Protein AF-A0A2N5EH40-F1 (afdb_monomer_lite)

Radius of gyration: 16.33 Å; chains: 1; bounding box: 36×22×42 Å

Organism: NCBI:txid2060066

Secondary structure (DSSP, 8-state):
------S-EEPPPSSS-TTSEEE-TTS-SSS-EEE--S---EEEEETTTEEEEE-TTS-EEEESSTTSPPEE--

Foldseek 3Di:
DDQDFPPFFDFDDPDPPPPFWDFDPPDDDGRRITGRPADDWDWDADPQQWIWIAHRVRWIWIAHHPPGDIDTDD

Sequence (74 aa):
YFLKWNGVYKEMPDTDQGSDLRCFSDMPSPKNCIDKEGIMLSIARFGGGKIKIETRHGNTYLQLSERSELKRIK

InterPro domains:
  IPR010351 Protein of unknown function DUF943 [PF06092] (6-74)

Structure (mmCIF, N/CA/C/O backbone):
data_AF-A0A2N5EH40-F1
#
_entry.id   AF-A0A2N5EH40-F1
#
loop_
_atom_site.group_PDB
_atom_site.id
_atom_site.type_symbol
_atom_site.label_atom_id
_atom_site.label_alt_id
_atom_site.label_comp_id
_atom_site.label_asym_id
_atom_site.label_entity_id
_atom_site.label_seq_id
_atom_site.pdbx_PDB_ins_code
_atom_site.Cartn_x
_atom_site.Cartn_y
_atom_site.Cartn_z
_atom_site.occupancy
_atom_site.B_iso_or_equiv
_atom_site.auth_seq_id
_atom_site.auth_comp_id
_atom_site.auth_asym_id
_atom_site.auth_atom_id
_atom_site.pdbx_PDB_model_num
ATOM 1 N N . TYR A 1 1 ? 10.503 10.603 7.522 1.00 46.09 1 TYR A N 1
ATOM 2 C CA . TYR A 1 1 ? 10.371 9.319 6.807 1.00 46.09 1 TYR A CA 1
ATOM 3 C C . TYR A 1 1 ? 10.775 9.521 5.365 1.00 46.09 1 TYR A C 1
ATOM 5 O O . TYR A 1 1 ? 10.097 10.258 4.664 1.00 46.09 1 TYR A O 1
ATOM 13 N N . PHE A 1 2 ? 11.890 8.935 4.940 1.00 44.38 2 PHE A N 1
ATOM 14 C CA . PHE A 1 2 ? 12.334 9.028 3.551 1.00 44.38 2 PHE A CA 1
ATOM 15 C C . PHE A 1 2 ? 11.586 7.981 2.717 1.00 44.38 2 PHE A C 1
ATOM 17 O O . PHE A 1 2 ? 11.380 6.850 3.167 1.00 44.38 2 PHE A O 1
ATOM 24 N N . LEU A 1 3 ? 11.096 8.381 1.544 1.00 50.38 3 LEU A N 1
ATOM 25 C CA . LEU A 1 3 ? 10.691 7.434 0.509 1.00 50.38 3 LEU A CA 1
ATOM 26 C C . LEU A 1 3 ? 11.985 6.776 0.029 1.00 50.38 3 LEU A C 1
ATOM 28 O O . LEU A 1 3 ? 12.875 7.472 -0.457 1.00 50.38 3 LEU A O 1
ATOM 32 N N . LYS A 1 4 ? 12.138 5.471 0.259 1.00 54.97 4 LYS A N 1
ATOM 33 C CA . LYS A 1 4 ? 13.327 4.743 -0.178 1.00 54.97 4 LYS A CA 1
ATOM 34 C C . LYS A 1 4 ? 13.027 4.156 -1.547 1.00 54.97 4 LYS A C 1
ATOM 36 O O . LYS A 1 4 ? 12.175 3.285 -1.670 1.00 54.97 4 LYS A O 1
ATOM 41 N N . TRP A 1 5 ? 13.709 4.658 -2.568 1.00 62.50 5 TRP A N 1
ATOM 42 C CA . TRP A 1 5 ? 13.684 4.025 -3.877 1.00 62.50 5 TRP A CA 1
ATOM 43 C C . TRP A 1 5 ? 14.442 2.698 -3.800 1.00 62.50 5 TRP A C 1
ATOM 45 O O . TRP A 1 5 ? 15.568 2.648 -3.304 1.00 62.50 5 TRP A O 1
ATOM 55 N N . ASN A 1 6 ? 13.812 1.625 -4.270 1.00 63.81 6 ASN A N 1
ATOM 56 C CA . ASN A 1 6 ? 14.360 0.268 -4.237 1.00 63.81 6 ASN A CA 1
ATOM 57 C C . ASN A 1 6 ? 15.066 -0.134 -5.545 1.00 63.81 6 ASN A C 1
ATOM 59 O O . ASN A 1 6 ? 15.417 -1.297 -5.716 1.00 63.81 6 ASN A O 1
ATOM 63 N N . GLY A 1 7 ? 15.276 0.809 -6.468 1.00 69.62 7 GLY A N 1
ATOM 64 C CA . GLY A 1 7 ? 15.961 0.548 -7.735 1.00 69.62 7 GLY A CA 1
ATOM 65 C C . GLY A 1 7 ? 15.045 0.166 -8.900 1.00 69.62 7 GLY A C 1
ATOM 66 O O . GLY A 1 7 ? 15.533 0.037 -10.019 1.00 69.62 7 GLY A O 1
ATOM 67 N N . VAL A 1 8 ? 13.738 -0.023 -8.674 1.00 70.31 8 VAL A N 1
ATOM 68 C CA . VAL A 1 8 ? 12.844 -0.642 -9.666 1.00 70.31 8 VAL A CA 1
ATOM 69 C C . VAL A 1 8 ? 11.610 0.219 -9.933 1.00 70.31 8 VAL A C 1
ATOM 71 O O . VAL A 1 8 ? 10.874 0.582 -9.016 1.00 70.31 8 VAL A O 1
ATOM 74 N N . TYR A 1 9 ? 11.364 0.513 -11.212 1.00 76.06 9 TYR A N 1
ATOM 75 C CA . TYR A 1 9 ? 10.113 1.111 -11.680 1.00 76.06 9 TYR A CA 1
ATOM 76 C C . TYR A 1 9 ? 9.048 0.037 -11.923 1.00 76.06 9 TYR A C 1
ATOM 78 O O . TYR A 1 9 ? 9.355 -1.060 -12.396 1.00 76.06 9 TYR A O 1
ATOM 86 N N . LYS A 1 10 ? 7.792 0.367 -11.622 1.00 70.25 10 LYS A N 1
ATOM 87 C CA . LYS A 1 10 ? 6.628 -0.514 -11.748 1.00 70.25 10 LYS A CA 1
ATOM 88 C C . LYS A 1 10 ? 5.628 0.027 -12.764 1.00 70.25 10 LYS A C 1
ATOM 90 O O . LYS A 1 10 ? 5.543 1.235 -12.983 1.00 70.25 10 LYS A O 1
ATOM 95 N N . GLU A 1 11 ? 4.894 -0.904 -13.362 1.00 71.75 11 GLU A N 1
ATOM 96 C CA . GLU A 1 11 ? 3.752 -0.625 -14.227 1.00 71.75 11 GLU A CA 1
ATOM 97 C C . GLU A 1 11 ? 2.566 -0.093 -13.413 1.00 71.75 11 GLU A C 1
ATOM 99 O O . GLU A 1 11 ? 2.341 -0.536 -12.282 1.00 71.75 11 GLU A O 1
ATOM 104 N N . MET A 1 12 ? 1.841 0.884 -13.964 1.00 65.56 12 MET A N 1
ATOM 105 C CA . MET A 1 12 ? 0.611 1.395 -13.354 1.00 65.56 12 MET A CA 1
ATOM 106 C C . MET A 1 12 ? -0.474 0.309 -13.378 1.00 65.56 12 MET A C 1
ATOM 108 O O . MET A 1 12 ? -0.763 -0.206 -14.454 1.00 65.56 12 MET A O 1
ATOM 112 N N . PRO A 1 13 ? -1.087 -0.048 -12.235 1.00 63.22 13 PRO A N 1
ATOM 113 C CA . PRO A 1 13 ? -2.192 -0.997 -12.227 1.00 63.22 13 PRO A CA 1
ATOM 114 C C . PRO A 1 13 ? -3.463 -0.357 -12.805 1.00 63.22 13 PRO A C 1
ATOM 116 O O . PRO A 1 13 ? -3.779 0.78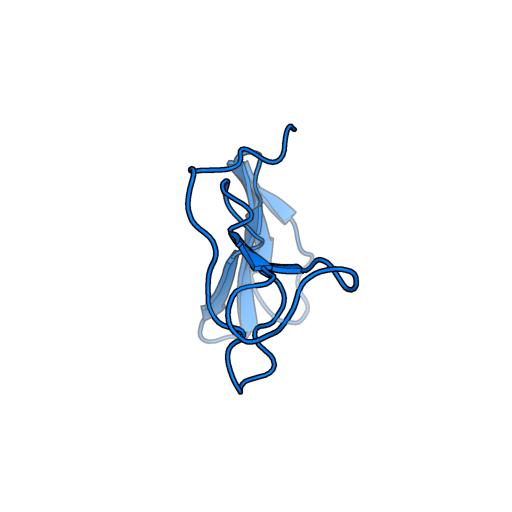8 -12.492 1.00 63.22 13 PRO A O 1
ATOM 119 N N . ASP A 1 14 ? -4.243 -1.132 -13.562 1.00 63.28 14 ASP A N 1
ATOM 120 C CA . ASP A 1 14 ? -5.526 -0.709 -14.158 1.00 63.28 14 ASP A CA 1
ATOM 121 C C . ASP A 1 14 ? -6.661 -0.516 -13.127 1.00 63.28 14 ASP A C 1
ATOM 123 O O . ASP A 1 14 ? -7.799 -0.199 -13.473 1.00 63.28 14 ASP A O 1
ATOM 127 N N . THR A 1 15 ? -6.374 -0.735 -11.840 1.00 55.47 15 THR A N 1
ATOM 128 C CA . THR A 1 15 ? -7.333 -0.657 -10.732 1.00 55.47 15 THR A CA 1
ATOM 129 C C . THR A 1 15 ? -6.949 0.446 -9.748 1.00 55.47 15 THR A C 1
ATOM 131 O O . THR A 1 15 ? -5.779 0.557 -9.386 1.00 55.47 15 THR A O 1
ATOM 134 N N . ASP A 1 16 ? -7.944 1.177 -9.232 1.00 49.31 16 ASP A N 1
ATOM 135 C CA . ASP A 1 16 ? -7.840 2.365 -8.354 1.00 49.31 16 ASP A CA 1
ATOM 136 C C . ASP A 1 16 ? -7.187 2.132 -6.967 1.00 49.31 16 ASP A C 1
ATOM 138 O O . ASP A 1 16 ? -7.214 2.986 -6.086 1.00 49.31 16 ASP A O 1
ATOM 142 N N . GLN A 1 17 ? -6.504 1.005 -6.747 1.00 50.38 17 GLN A N 1
ATOM 143 C CA . GLN A 1 17 ? -5.631 0.804 -5.581 1.00 50.38 17 GLN A CA 1
ATOM 144 C C . GLN A 1 17 ? -4.320 1.624 -5.680 1.00 50.38 17 GLN A C 1
ATOM 146 O O . GLN A 1 17 ? -3.284 1.245 -5.137 1.00 50.38 17 GLN A O 1
ATOM 151 N N . GLY A 1 18 ? -4.363 2.790 -6.340 1.00 50.78 18 GLY A N 1
ATOM 152 C CA . GLY A 1 18 ? -3.254 3.700 -6.654 1.00 50.78 18 GLY A CA 1
ATOM 153 C C . GLY A 1 18 ? -2.664 4.464 -5.462 1.00 50.78 18 GLY A C 1
ATOM 154 O O . GLY A 1 18 ? -2.016 5.496 -5.631 1.00 50.78 18 GLY A O 1
ATOM 155 N N . SER A 1 19 ? -2.855 3.975 -4.241 1.00 57.78 19 SER A N 1
ATOM 156 C CA . SER A 1 19 ? -2.293 4.591 -3.040 1.00 57.78 19 SER A CA 1
ATOM 157 C C . SER A 1 19 ? -0.780 4.368 -2.955 1.00 57.78 19 SER A C 1
ATOM 159 O O . SER A 1 19 ? -0.045 5.283 -2.565 1.00 57.78 19 SER A O 1
ATOM 161 N N . ASP A 1 20 ? -0.287 3.206 -3.394 1.00 62.72 20 ASP A N 1
ATOM 162 C CA . ASP A 1 20 ? 1.029 2.734 -2.947 1.00 62.72 20 ASP A CA 1
ATOM 163 C C . ASP A 1 20 ? 2.198 3.072 -3.874 1.00 62.72 20 ASP A C 1
ATOM 165 O O . ASP A 1 20 ? 3.366 2.884 -3.533 1.00 62.72 20 ASP A O 1
ATOM 169 N N . LEU A 1 21 ? 1.894 3.692 -5.012 1.00 71.31 21 LEU A N 1
ATOM 170 C CA . LEU A 1 21 ? 2.886 4.128 -5.982 1.00 71.31 21 LEU A CA 1
ATOM 171 C C . LEU A 1 21 ? 3.047 5.653 -5.986 1.00 71.31 21 LEU A C 1
ATOM 173 O O . LEU A 1 21 ? 2.110 6.420 -5.741 1.00 71.31 21 LEU A O 1
ATOM 177 N N . ARG A 1 22 ? 4.268 6.125 -6.243 1.00 74.38 22 ARG A N 1
ATOM 178 C CA . ARG A 1 22 ? 4.553 7.518 -6.616 1.00 74.38 22 ARG A CA 1
ATOM 179 C C . ARG A 1 22 ? 4.926 7.539 -8.093 1.00 74.38 22 ARG A C 1
ATOM 181 O O . ARG A 1 22 ? 5.924 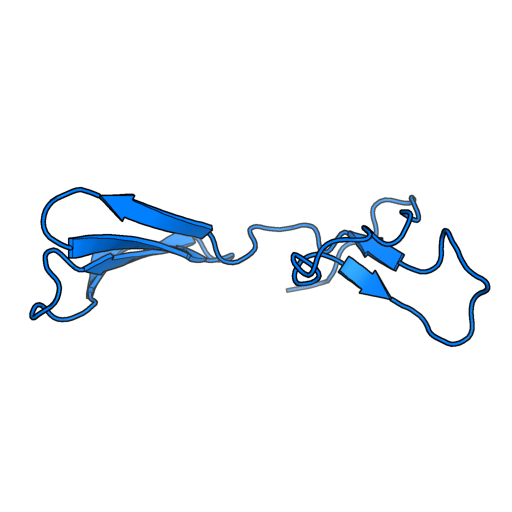6.932 -8.462 1.00 74.38 22 ARG A O 1
ATOM 188 N N . CYS A 1 23 ? 4.143 8.243 -8.902 1.00 76.75 23 CYS A N 1
ATOM 189 C CA . CYS A 1 23 ? 4.347 8.344 -10.345 1.00 76.75 23 CYS A CA 1
ATOM 190 C C . CYS A 1 23 ? 4.961 9.688 -10.748 1.00 76.75 23 CYS A C 1
ATOM 192 O O . CYS A 1 23 ? 4.762 10.698 -10.064 1.00 76.75 23 CYS A O 1
ATOM 194 N N . PHE A 1 24 ? 5.694 9.678 -11.859 1.00 79.69 24 PHE A N 1
ATOM 195 C CA . PHE A 1 24 ? 6.379 10.830 -12.439 1.00 79.69 24 PHE A CA 1
ATOM 196 C C . PHE A 1 24 ? 5.802 11.099 -13.833 1.00 79.69 24 PHE A C 1
ATOM 198 O O . PHE A 1 24 ? 5.784 10.216 -14.691 1.00 79.69 24 PHE A O 1
ATOM 205 N N . SER A 1 25 ? 5.238 12.293 -14.028 1.00 81.00 25 SER A N 1
ATOM 206 C CA . SER A 1 25 ? 4.503 12.671 -15.247 1.00 81.00 25 SER A CA 1
ATOM 207 C C . SER A 1 25 ? 5.410 12.992 -16.433 1.00 81.00 25 SER A C 1
ATOM 209 O O . SER A 1 25 ? 4.959 13.020 -17.570 1.00 81.00 25 SER A O 1
ATOM 211 N N . ASP A 1 26 ? 6.678 13.266 -16.160 1.00 85.19 26 ASP A N 1
ATOM 212 C CA . ASP A 1 26 ? 7.737 13.553 -17.122 1.00 85.19 26 ASP A CA 1
ATOM 213 C C . ASP A 1 26 ? 8.392 12.282 -17.699 1.00 85.19 26 ASP A C 1
ATOM 215 O O . ASP A 1 26 ? 9.224 12.380 -18.599 1.00 85.19 26 ASP A O 1
ATOM 219 N N . MET A 1 27 ? 7.998 11.089 -17.232 1.00 80.62 27 MET A N 1
ATOM 220 C CA . MET A 1 27 ? 8.465 9.801 -17.756 1.00 80.62 27 MET A CA 1
ATOM 221 C C . MET A 1 27 ? 7.399 9.077 -18.595 1.00 80.62 27 MET A C 1
ATOM 223 O O . MET A 1 27 ? 6.2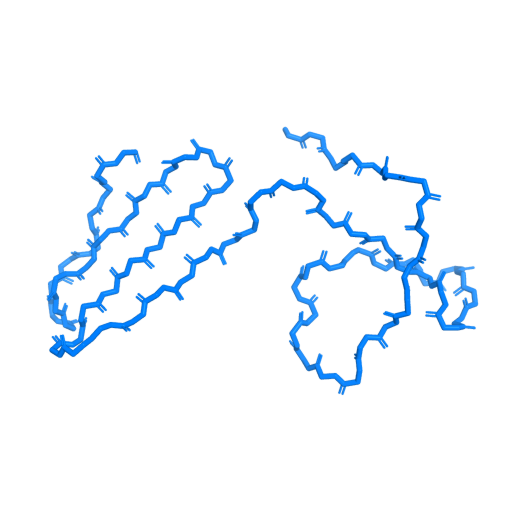16 9.106 -18.249 1.00 80.62 27 MET A O 1
ATOM 227 N N . PRO A 1 28 ? 7.804 8.367 -19.665 1.00 79.25 28 PRO A N 1
ATOM 228 C CA . PRO A 1 28 ? 6.884 7.604 -20.502 1.00 79.25 28 PRO A CA 1
ATOM 229 C C . PRO A 1 28 ? 6.303 6.380 -19.771 1.00 79.25 28 PRO A C 1
ATOM 231 O O . PRO A 1 28 ? 6.997 5.682 -19.027 1.00 79.25 28 PRO A O 1
ATOM 234 N N . SER A 1 29 ? 5.021 6.099 -20.016 1.00 77.19 29 SER A N 1
ATOM 235 C CA . SER A 1 29 ? 4.337 4.878 -19.573 1.00 77.19 29 SER A CA 1
ATOM 236 C C . SER A 1 29 ? 4.883 3.637 -20.312 1.00 77.19 29 SER A C 1
ATOM 238 O O . SER A 1 29 ? 5.456 3.772 -21.396 1.00 77.19 29 SER A O 1
ATOM 240 N N . PRO A 1 30 ? 4.748 2.413 -19.757 1.00 70.00 30 PRO A N 1
ATOM 241 C CA . PRO A 1 30 ? 3.997 2.049 -18.548 1.00 70.00 30 PRO A CA 1
ATOM 242 C C . PRO A 1 30 ? 4.789 2.093 -17.228 1.00 70.00 30 PRO A C 1
ATOM 244 O O . PRO A 1 30 ? 4.177 2.035 -16.168 1.00 70.00 30 PRO A O 1
ATOM 247 N N . LYS A 1 31 ? 6.126 2.212 -17.249 1.00 78.44 31 LYS A N 1
ATOM 248 C CA . LYS A 1 31 ? 6.997 2.078 -16.058 1.00 78.44 31 LYS A CA 1
ATOM 249 C C . LYS A 1 31 ? 7.445 3.422 -15.463 1.00 78.44 31 LYS A C 1
ATOM 251 O O . LYS A 1 31 ? 8.638 3.656 -15.300 1.00 78.44 31 LYS A O 1
ATOM 256 N N . ASN A 1 32 ? 6.510 4.306 -15.130 1.00 84.75 32 ASN A N 1
ATOM 257 C CA . ASN A 1 32 ? 6.802 5.658 -14.627 1.00 84.75 32 ASN A CA 1
ATOM 258 C C . ASN A 1 32 ? 6.537 5.840 -13.122 1.00 84.75 32 ASN A C 1
ATOM 260 O O . ASN A 1 32 ? 6.503 6.968 -12.623 1.00 84.75 32 ASN A O 1
ATOM 264 N N . CYS A 1 33 ? 6.343 4.745 -12.386 1.00 79.69 33 CYS A N 1
ATOM 265 C CA . CYS A 1 33 ? 6.005 4.784 -10.968 1.00 79.69 33 CYS A CA 1
ATOM 266 C C . CYS A 1 33 ? 6.974 3.964 -10.112 1.00 79.69 33 CYS A C 1
ATOM 268 O O . CYS A 1 33 ? 7.523 2.961 -10.563 1.00 79.69 33 CYS A O 1
ATOM 270 N N . ILE A 1 34 ? 7.164 4.375 -8.858 1.00 72.19 34 ILE A N 1
ATOM 271 C CA . ILE A 1 34 ? 7.956 3.650 -7.854 1.00 72.19 34 ILE A CA 1
ATOM 272 C C . ILE A 1 34 ? 7.090 3.254 -6.659 1.00 72.19 34 ILE A C 1
ATOM 274 O O . ILE A 1 34 ? 6.127 3.948 -6.330 1.00 72.19 34 ILE A O 1
ATOM 278 N N . ASP A 1 35 ? 7.471 2.167 -5.992 1.00 70.12 35 ASP A N 1
ATOM 279 C CA . ASP A 1 35 ? 6.842 1.699 -4.755 1.00 70.12 35 ASP A CA 1
ATOM 280 C C . ASP A 1 35 ? 7.216 2.595 -3.564 1.00 70.12 35 ASP A C 1
ATOM 282 O O . ASP A 1 35 ? 8.384 2.955 -3.376 1.00 70.12 35 ASP A O 1
ATOM 286 N N . LYS A 1 36 ? 6.230 2.974 -2.751 1.00 65.69 36 LYS A N 1
ATOM 287 C C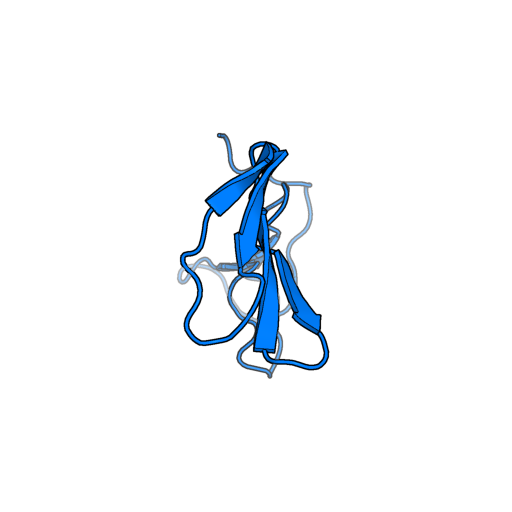A . LYS A 1 36 ? 6.441 3.695 -1.494 1.00 65.69 36 LYS A CA 1
ATOM 288 C C . LYS A 1 36 ? 6.772 2.684 -0.385 1.00 65.69 36 LYS A C 1
ATOM 290 O O . LYS A 1 36 ? 5.925 2.365 0.443 1.00 65.69 36 LYS A O 1
ATOM 295 N N . GLU A 1 37 ? 8.023 2.221 -0.302 1.00 59.94 37 GLU A N 1
ATOM 296 C CA . GLU A 1 37 ? 8.410 1.273 0.757 1.00 59.94 37 GLU A CA 1
ATOM 297 C C . GLU A 1 37 ? 8.247 1.841 2.191 1.00 59.94 37 GLU A C 1
ATOM 299 O O . GLU A 1 37 ? 8.785 2.898 2.557 1.00 59.94 37 GLU A O 1
ATOM 304 N N . GLY A 1 38 ? 7.552 1.064 3.036 1.00 56.78 38 GLY A N 1
ATOM 305 C CA . GLY A 1 38 ? 7.343 1.286 4.472 1.00 56.78 38 GLY A CA 1
ATOM 306 C C . GLY A 1 38 ? 5.864 1.448 4.833 1.00 56.78 38 GLY A C 1
ATOM 307 O O . GLY A 1 38 ? 5.262 2.430 4.416 1.00 56.78 38 GLY A O 1
ATOM 308 N N . ILE A 1 39 ? 5.332 0.501 5.631 1.00 55.09 39 ILE A N 1
ATOM 309 C CA . ILE A 1 39 ? 3.902 0.240 5.935 1.00 55.09 39 ILE A CA 1
ATOM 310 C C . ILE A 1 39 ? 2.981 1.406 5.551 1.00 55.09 39 ILE A C 1
ATOM 312 O O . ILE A 1 39 ? 2.846 2.396 6.276 1.00 55.09 39 ILE A O 1
ATOM 316 N N . MET A 1 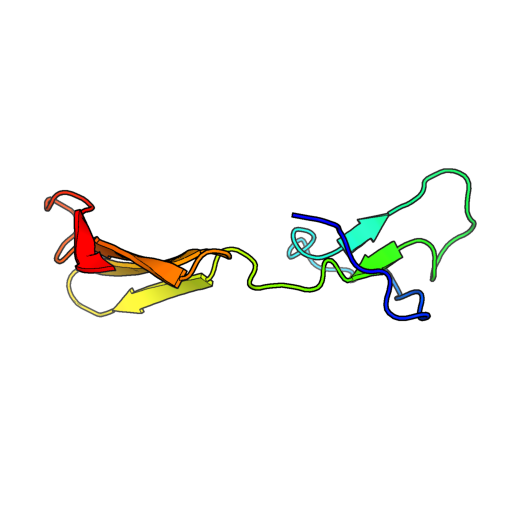40 ? 2.344 1.259 4.395 1.00 62.81 40 MET A N 1
ATOM 317 C CA . MET A 1 40 ? 1.181 2.049 4.029 1.00 62.81 40 MET A CA 1
ATOM 318 C C . MET A 1 40 ? -0.015 1.626 4.874 1.00 62.81 40 MET A C 1
ATOM 320 O O . MET A 1 40 ? -0.031 0.540 5.449 1.00 62.81 40 MET A O 1
ATOM 324 N N . LEU A 1 41 ? -0.961 2.547 5.032 1.00 68.06 41 LEU A N 1
ATOM 325 C CA . LEU A 1 41 ? -2.146 2.400 5.870 1.00 68.06 41 LEU A CA 1
ATOM 326 C C . LEU A 1 41 ? -2.829 1.036 5.639 1.00 68.06 41 LEU A C 1
ATOM 328 O O . LEU A 1 41 ? -3.441 0.822 4.600 1.00 68.06 41 LEU A O 1
ATOM 332 N N . SER A 1 42 ? -2.747 0.128 6.611 1.00 73.94 42 SER A N 1
ATOM 333 C CA . SER A 1 42 ? -3.440 -1.166 6.574 1.00 73.94 42 SER A CA 1
ATOM 334 C C . SER A 1 42 ? -4.758 -1.047 7.330 1.00 73.94 42 SER A C 1
ATOM 336 O O . SER A 1 42 ? -4.775 -0.530 8.446 1.00 73.94 42 SER A O 1
ATOM 338 N N . ILE A 1 43 ? -5.864 -1.501 6.733 1.00 82.69 43 ILE A N 1
ATOM 339 C CA . ILE A 1 43 ? -7.207 -1.459 7.330 1.00 82.69 43 ILE A CA 1
ATOM 340 C C . ILE A 1 43 ? -7.824 -2.861 7.275 1.00 82.69 43 ILE A C 1
ATOM 342 O O . ILE A 1 43 ? -8.097 -3.378 6.195 1.00 82.69 43 ILE A O 1
ATOM 346 N N . ALA A 1 44 ? -8.110 -3.454 8.435 1.00 82.56 44 ALA A N 1
ATOM 347 C CA . ALA A 1 44 ? -8.822 -4.727 8.565 1.00 82.56 44 ALA A CA 1
ATOM 348 C C . ALA A 1 44 ? -10.208 -4.518 9.195 1.00 82.56 44 ALA A C 1
ATOM 350 O O . ALA A 1 44 ? -10.323 -3.860 10.232 1.00 82.56 44 ALA A O 1
ATOM 351 N N . ARG A 1 45 ? -11.257 -5.095 8.592 1.00 85.50 45 ARG A N 1
ATOM 352 C CA . ARG A 1 45 ? -12.644 -5.064 9.092 1.00 85.50 45 ARG A CA 1
ATOM 353 C C . ARG A 1 45 ? -13.068 -6.453 9.567 1.00 85.50 45 ARG A C 1
ATOM 355 O O . ARG A 1 45 ? -12.829 -7.435 8.872 1.00 85.50 45 ARG A O 1
ATOM 362 N N . PHE A 1 46 ? -13.714 -6.528 10.726 1.00 86.12 46 PHE A N 1
ATOM 363 C CA . PHE A 1 46 ? -14.218 -7.767 11.324 1.00 86.12 46 PHE A CA 1
ATOM 364 C C . PHE A 1 46 ? -15.736 -7.684 11.541 1.00 86.12 46 PHE A C 1
ATOM 366 O O . PHE A 1 46 ? -16.324 -6.600 11.508 1.00 86.12 46 PHE A O 1
ATOM 373 N N . GLY A 1 47 ? -16.369 -8.831 11.804 1.00 82.38 47 GLY A N 1
ATOM 374 C CA . GLY A 1 47 ? -17.785 -8.888 12.178 1.00 82.38 47 GLY A CA 1
ATOM 375 C C . GLY A 1 47 ? -18.109 -7.986 13.377 1.00 82.38 47 GLY A C 1
ATOM 376 O O . GLY A 1 47 ? -17.277 -7.795 14.264 1.00 82.38 47 GLY A O 1
ATOM 377 N N . GLY A 1 48 ? -19.313 -7.406 13.383 1.00 81.69 48 GLY A N 1
ATOM 378 C CA . GLY A 1 48 ? -19.745 -6.459 14.421 1.00 81.69 48 GLY A CA 1
ATOM 379 C C . GLY A 1 48 ? -19.205 -5.031 14.258 1.00 81.69 48 GLY A C 1
ATOM 380 O O . GLY A 1 48 ? -19.256 -4.250 15.205 1.00 81.69 48 GLY A O 1
ATOM 381 N N . GLY A 1 49 ? -18.674 -4.679 13.080 1.00 82.75 49 GLY A N 1
ATOM 382 C CA . GLY A 1 49 ? -18.223 -3.314 12.774 1.00 82.75 49 GLY A CA 1
ATOM 383 C C . GLY A 1 49 ? -16.890 -2.933 13.419 1.00 82.75 49 GLY A C 1
ATOM 384 O O . GLY A 1 49 ? -16.586 -1.754 13.582 1.00 82.75 49 GLY A O 1
ATOM 385 N N . LYS A 1 50 ? -16.096 -3.928 13.820 1.00 91.62 50 LYS A N 1
ATOM 386 C CA . LYS A 1 50 ? -14.762 -3.728 14.389 1.00 91.62 50 LYS A CA 1
ATOM 387 C C . LYS A 1 50 ? -13.755 -3.429 13.276 1.00 91.62 50 LYS A C 1
ATOM 389 O O . LYS A 1 50 ? -13.713 -4.140 12.272 1.00 91.62 50 LYS A O 1
ATOM 394 N N . ILE A 1 51 ? -12.905 -2.422 13.479 1.00 90.31 51 ILE A N 1
ATOM 395 C CA . ILE A 1 51 ? -11.887 -1.985 12.513 1.00 90.31 51 ILE A CA 1
ATOM 396 C C . ILE A 1 51 ? -10.524 -1.899 13.201 1.00 90.31 51 ILE A C 1
ATOM 398 O O . ILE A 1 51 ? -10.407 -1.326 14.283 1.00 90.31 51 ILE A O 1
ATOM 402 N N . LYS A 1 52 ? -9.483 -2.446 12.570 1.00 88.75 52 LYS A N 1
ATOM 403 C CA . LYS A 1 52 ? -8.079 -2.263 12.961 1.00 88.75 52 LYS A CA 1
ATOM 404 C C . LYS A 1 52 ? -7.357 -1.484 11.867 1.00 88.75 52 LYS A C 1
ATOM 406 O O . LYS A 1 52 ? -7.463 -1.852 10.701 1.00 88.75 52 LYS A O 1
ATOM 411 N N . ILE A 1 5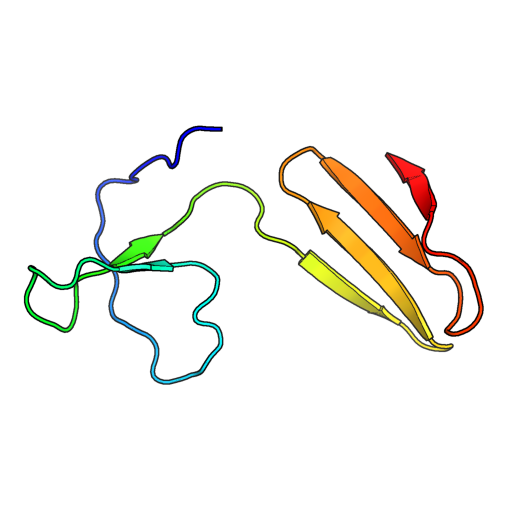3 ? -6.627 -0.441 12.250 1.00 86.50 53 ILE A N 1
ATOM 412 C CA . ILE A 1 53 ? -5.832 0.387 11.343 1.00 86.50 53 ILE A CA 1
ATOM 413 C C . ILE A 1 53 ? -4.376 0.353 11.800 1.00 86.50 53 ILE A C 1
ATOM 415 O O . ILE A 1 53 ? -4.092 0.670 12.951 1.00 86.50 53 ILE A O 1
ATOM 419 N N . GLU A 1 54 ? -3.453 -0.006 10.918 1.00 82.00 54 GLU A N 1
ATOM 420 C CA . GLU A 1 54 ? -2.014 -0.011 11.194 1.00 82.00 54 GLU A CA 1
ATOM 421 C C . GLU A 1 54 ? -1.319 1.003 10.292 1.00 82.00 54 GLU A C 1
ATOM 423 O O . GLU A 1 54 ? -1.549 1.042 9.082 1.00 82.00 54 GLU A O 1
ATOM 428 N N . THR A 1 55 ? -0.482 1.852 10.884 1.00 74.38 55 THR A N 1
ATOM 429 C CA . THR A 1 55 ? 0.252 2.886 10.151 1.00 74.38 55 THR A CA 1
ATOM 430 C C . THR A 1 55 ? 1.753 2.619 10.151 1.00 74.38 55 THR A C 1
ATOM 432 O O . THR A 1 55 ? 2.278 1.830 10.942 1.00 74.38 55 THR A O 1
ATOM 435 N N . ARG A 1 56 ? 2.464 3.361 9.291 1.00 66.31 56 ARG A N 1
ATOM 436 C CA . ARG A 1 56 ? 3.918 3.295 9.084 1.00 66.31 56 ARG A CA 1
ATOM 437 C C . ARG A 1 56 ? 4.775 3.296 10.347 1.00 66.31 56 ARG A C 1
ATOM 439 O O . ARG A 1 56 ? 5.919 2.856 10.310 1.00 66.31 56 ARG A O 1
ATOM 446 N N . HIS A 1 57 ? 4.268 3.837 11.447 1.00 66.12 57 HIS A N 1
ATOM 447 C CA . HIS A 1 57 ? 5.062 4.112 12.648 1.00 66.12 57 HIS A CA 1
ATOM 448 C C . HIS A 1 57 ? 4.830 3.088 13.755 1.00 66.12 57 HIS A C 1
ATOM 450 O O . HIS A 1 57 ? 5.197 3.327 14.899 1.00 66.12 57 HIS A O 1
ATOM 456 N N . GLY A 1 58 ? 4.197 1.960 13.414 1.00 68.31 58 GLY A N 1
ATOM 457 C CA . GLY A 1 58 ? 3.736 0.986 14.396 1.00 68.31 58 GLY A CA 1
ATOM 458 C C . GLY A 1 58 ? 2.496 1.459 15.150 1.00 68.31 58 GLY A C 1
ATOM 459 O O . GLY A 1 58 ? 2.022 0.735 16.029 1.00 68.31 58 GLY A O 1
ATOM 460 N N . ASN A 1 59 ? 1.945 2.632 14.791 1.00 80.88 59 ASN A N 1
ATOM 461 C CA . ASN A 1 59 ? 0.722 3.094 15.418 1.00 80.88 59 ASN A CA 1
ATOM 462 C C . ASN A 1 59 ? -0.403 2.168 14.992 1.00 80.88 59 ASN A C 1
ATOM 464 O O . ASN A 1 59 ? -0.677 2.007 13.801 1.00 80.88 59 ASN A O 1
ATOM 468 N N . THR A 1 60 ? -1.055 1.580 15.978 1.00 86.81 60 THR A N 1
ATOM 469 C CA . THR A 1 60 ? -2.206 0.722 15.744 1.00 86.81 60 THR A CA 1
ATOM 470 C C . THR A 1 60 ? -3.420 1.390 16.350 1.00 86.81 60 THR A C 1
ATOM 472 O O . THR A 1 60 ? -3.405 1.768 17.520 1.00 86.81 60 THR A O 1
ATOM 475 N N . TYR A 1 61 ? -4.476 1.524 15.563 1.00 89.56 61 TYR A N 1
ATOM 476 C CA . TYR A 1 61 ? -5.764 2.025 16.003 1.00 89.56 61 TYR A CA 1
ATOM 477 C C . TYR A 1 61 ? -6.793 0.906 15.945 1.00 89.56 61 TYR A C 1
ATOM 479 O O . TYR A 1 61 ? -6.774 0.069 15.042 1.00 89.56 61 TYR A O 1
ATOM 487 N N . LEU A 1 62 ? -7.686 0.891 16.924 1.00 92.19 62 LEU A N 1
ATOM 488 C CA . LEU A 1 62 ? -8.724 -0.109 17.063 1.00 92.19 62 LEU A CA 1
ATOM 489 C C . LEU A 1 62 ? -10.054 0.571 17.363 1.00 92.19 62 LEU A C 1
ATOM 491 O O . LEU A 1 62 ? -10.168 1.351 18.306 1.00 92.19 62 LEU A O 1
ATOM 495 N N . GLN A 1 63 ? -11.056 0.230 16.568 1.00 94.38 63 GLN A N 1
ATOM 496 C CA . GLN A 1 63 ? -12.457 0.528 16.807 1.00 94.38 63 GLN A CA 1
ATOM 497 C C . GLN A 1 63 ? -13.162 -0.801 17.077 1.00 94.38 63 GLN A C 1
ATOM 499 O O . GLN A 1 63 ? -13.008 -1.740 16.299 1.00 94.38 63 GLN A O 1
ATOM 504 N N . LEU A 1 64 ? -13.894 -0.919 18.184 1.00 91.00 64 LEU A N 1
ATOM 505 C CA . LEU A 1 64 ? -14.481 -2.192 18.630 1.00 91.00 64 LEU A CA 1
ATOM 506 C C . LEU A 1 64 ? -15.863 -2.484 18.020 1.00 91.00 64 LEU A C 1
ATOM 508 O O . LEU A 1 64 ? -16.263 -3.641 17.968 1.00 91.00 64 LEU A O 1
ATOM 512 N N . SER A 1 65 ? -16.572 -1.449 17.575 1.00 90.19 65 SER A N 1
ATOM 513 C CA . SER A 1 65 ? -17.872 -1.480 16.889 1.00 90.19 65 SER A CA 1
ATOM 514 C C . SER A 1 65 ? -18.119 -0.151 16.165 1.00 90.19 65 SER A C 1
ATOM 516 O O . SER A 1 65 ? -17.474 0.847 16.495 1.00 90.19 65 SER A O 1
ATOM 518 N N . GLU A 1 66 ? -19.099 -0.089 15.261 1.00 82.69 66 GLU A N 1
ATOM 519 C CA . GLU A 1 66 ? -19.379 1.103 14.432 1.00 82.69 66 GLU A CA 1
ATOM 520 C C . GLU A 1 66 ? -19.608 2.394 15.234 1.00 82.69 66 GLU A C 1
ATOM 522 O O . GLU A 1 66 ? -19.277 3.482 14.771 1.00 82.69 66 GLU A O 1
ATOM 527 N N . ARG A 1 67 ? -20.158 2.278 16.451 1.00 86.88 67 ARG A N 1
ATOM 528 C CA . ARG A 1 67 ? -20.453 3.419 17.337 1.00 86.88 67 ARG A CA 1
ATOM 529 C C . ARG A 1 67 ? -19.356 3.707 18.357 1.00 86.88 67 ARG A C 1
ATOM 531 O O . ARG A 1 67 ? -19.432 4.705 19.065 1.00 86.88 67 ARG A O 1
ATOM 538 N N . SER A 1 68 ? -18.373 2.819 18.485 1.00 89.12 68 SER A N 1
ATOM 539 C CA . SER A 1 68 ? -17.262 3.026 19.413 1.00 89.12 68 SER A CA 1
ATOM 540 C C . SER A 1 68 ? -16.230 3.978 18.825 1.00 89.12 68 SER A C 1
ATOM 542 O O . SER A 1 68 ? -16.048 4.036 17.610 1.00 89.12 68 SER A O 1
ATOM 544 N N . GLU A 1 69 ? -15.527 4.690 19.696 1.00 89.69 69 GLU A N 1
ATOM 545 C CA . GLU A 1 69 ? -14.417 5.546 19.296 1.00 89.69 69 GLU A CA 1
ATOM 546 C C . GLU A 1 69 ? -13.242 4.724 18.756 1.00 89.69 69 GLU A C 1
ATOM 548 O O . GLU A 1 69 ? -12.942 3.625 19.235 1.00 89.69 69 GLU A O 1
ATOM 553 N N . LEU A 1 70 ? -12.533 5.300 17.789 1.00 89.81 70 LEU A N 1
ATOM 554 C CA . LEU A 1 70 ? -11.253 4.784 17.330 1.00 89.81 70 LEU A CA 1
ATOM 555 C C . LEU A 1 70 ? -10.172 5.130 18.366 1.00 89.81 70 LEU A C 1
ATOM 557 O O . LEU A 1 70 ? -9.880 6.303 18.595 1.00 89.81 70 LEU A O 1
ATOM 561 N N . LYS A 1 71 ? -9.547 4.118 18.977 1.00 92.81 71 LYS A N 1
ATOM 562 C CA . LYS A 1 71 ? -8.505 4.305 20.000 1.00 92.81 71 LYS A CA 1
ATOM 563 C C . LYS A 1 71 ? -7.149 3.826 19.514 1.00 92.81 71 LYS A C 1
ATOM 565 O O . LYS A 1 71 ? -7.045 2.761 18.913 1.00 92.81 71 LYS A O 1
ATOM 570 N N . ARG A 1 72 ? -6.095 4.583 19.820 1.00 89.06 72 ARG A N 1
ATOM 571 C CA . ARG A 1 72 ? -4.713 4.145 19.598 1.00 89.06 72 ARG A CA 1
ATOM 572 C C . ARG A 1 72 ? -4.310 3.143 20.683 1.00 89.06 72 ARG A C 1
ATOM 574 O O . ARG A 1 72 ? -4.498 3.421 21.862 1.00 89.06 72 ARG A O 1
ATOM 581 N N . ILE A 1 73 ? -3.761 1.999 20.283 1.00 88.75 73 ILE A N 1
ATOM 582 C CA . ILE A 1 73 ? -3.363 0.902 21.184 1.00 88.75 73 ILE A CA 1
ATOM 583 C C . ILE A 1 73 ? -1.852 0.632 21.189 1.00 88.75 73 ILE A C 1
ATOM 585 O O . ILE A 1 73 ? -1.363 -0.076 22.066 1.00 88.75 73 ILE A O 1
ATOM 589 N N . LYS A 1 74 ? -1.114 1.182 20.221 1.00 66.38 74 LYS A N 1
ATOM 590 C CA . LYS A 1 74 ? 0.351 1.150 20.126 1.00 66.38 74 LYS A CA 1
ATOM 591 C C . LYS A 1 74 ? 0.808 2.325 19.264 1.00 66.38 74 LYS A C 1
ATOM 593 O O . LYS A 1 74 ? -0.027 2.780 18.449 1.00 66.38 74 LYS A O 1
#

pLDDT: mean 74.32, std 13.03, range [44.38, 94.38]